Protein AF-A0A154P2K4-F1 (afdb_monomer_lite)

Secondary structure (DSSP, 8-state):
-EEEEEEEEE-SS-EEEEEEEEE---PPPS-THHHH-HHHHHHHH---HHHHHHHHHHHHHHTTS-HHHHHHHHHHHHHHSPPPGGGHHHHHHHHHHT-GGGS----SSTTHHHHHHHHHHHHH-SSTHHHHHH-TT-SS-TTHHHHTT--

pLDDT: mean 80.65, std 12.31, range [32.16, 94.81]

InterPro domains:
  IPR006631 Protein of unknown function DM4/12 [PF07841] (49-138)
  IPR006631 Protein of unknown function DM4/12 [SM00718] (44-145)

Foldseek 3Di:
DKDKDWDWDDDPPDIDIDMDMDDDDDDDDPDPCCPVPVPVVCVVPVCDLVVVLVVQLVVVVVVVARSLLQLLLLLLQCLLDQFDCVCPPVSVVSNCSSDLVNDDDDDPDPSSVSSVVSNVNSNVHNHSVVSCVVRVSGPDHPCNVVCVVPD

Structure (mmCIF, N/CA/C/O backbone):
data_AF-A0A154P2K4-F1
#
_entry.id   AF-A0A154P2K4-F1
#
loop_
_atom_site.group_PDB
_atom_site.id
_atom_site.type_symbol
_atom_site.label_atom_id
_atom_site.label_alt_id
_atom_site.label_comp_id
_atom_site.label_asym_id
_atom_site.label_entity_id
_atom_site.label_seq_id
_atom_site.pdbx_PDB_ins_code
_atom_site.Cartn_x
_atom_site.Cartn_y
_atom_site.Cartn_z
_atom_site.occupancy
_atom_site.B_iso_or_equiv
_atom_site.auth_seq_id
_atom_site.auth_comp_id
_atom_site.auth_asym_id
_atom_site.auth_atom_id
_atom_site.pdbx_PDB_model_num
ATOM 1 N N . LEU A 1 1 ? 23.031 -6.775 13.376 1.00 78.50 1 LEU A N 1
ATOM 2 C CA . LEU A 1 1 ? 22.293 -5.703 14.074 1.00 78.50 1 LEU A CA 1
ATOM 3 C C . LEU A 1 1 ? 21.053 -6.313 14.729 1.00 78.50 1 LEU A C 1
ATOM 5 O O . LEU A 1 1 ? 20.494 -7.244 14.159 1.00 78.50 1 LEU A O 1
ATOM 9 N N . ILE A 1 2 ? 20.683 -5.885 15.938 1.00 87.56 2 ILE A N 1
ATOM 10 C CA . ILE A 1 2 ? 19.549 -6.451 16.690 1.00 87.56 2 ILE A CA 1
ATOM 11 C C . ILE A 1 2 ? 18.552 -5.330 16.966 1.00 87.56 2 ILE A C 1
ATOM 13 O O . ILE A 1 2 ? 18.940 -4.297 17.506 1.00 87.56 2 ILE A O 1
ATOM 17 N N . PHE A 1 3 ? 17.293 -5.551 16.599 1.00 87.62 3 PHE A N 1
ATOM 18 C CA . PHE A 1 3 ? 16.173 -4.679 16.939 1.00 87.62 3 PHE A CA 1
ATOM 19 C C . PHE A 1 3 ? 15.236 -5.413 17.896 1.00 87.62 3 PHE A C 1
ATOM 21 O O . PHE A 1 3 ? 14.963 -6.601 17.711 1.00 87.62 3 PHE A O 1
ATOM 28 N N . GLY A 1 4 ? 14.752 -4.708 18.915 1.00 91.69 4 GLY A N 1
ATOM 29 C CA . GLY A 1 4 ? 13.775 -5.222 19.867 1.00 91.69 4 GLY A CA 1
ATOM 30 C C . GLY A 1 4 ? 12.611 -4.251 20.010 1.00 91.69 4 GLY A C 1
ATOM 31 O O . GLY A 1 4 ? 12.837 -3.050 20.145 1.00 91.69 4 GLY A O 1
ATOM 32 N N . LEU A 1 5 ? 11.387 -4.772 19.986 1.00 90.31 5 LEU A N 1
ATOM 33 C CA . LEU A 1 5 ? 10.164 -4.021 20.256 1.00 90.31 5 LEU A CA 1
ATOM 34 C C . LEU A 1 5 ? 9.474 -4.637 21.472 1.00 90.31 5 LEU A C 1
ATOM 36 O O . LEU A 1 5 ? 9.222 -5.839 21.489 1.00 90.31 5 LEU A O 1
ATOM 40 N N . GLY A 1 6 ? 9.177 -3.822 22.481 1.00 90.56 6 GLY A N 1
ATOM 41 C CA . GLY A 1 6 ? 8.426 -4.235 23.662 1.00 90.56 6 GLY A CA 1
ATOM 42 C C . GLY A 1 6 ? 7.117 -3.468 23.748 1.00 90.56 6 GLY A C 1
ATOM 43 O O . GLY A 1 6 ? 7.135 -2.239 23.772 1.00 90.56 6 GLY A O 1
ATOM 44 N N . THR A 1 7 ? 5.996 -4.178 23.810 1.00 86.94 7 THR A N 1
ATOM 45 C CA . THR A 1 7 ? 4.672 -3.579 24.012 1.00 86.94 7 THR A CA 1
ATOM 46 C C . THR A 1 7 ? 4.126 -4.002 25.376 1.00 86.94 7 THR A C 1
ATOM 48 O O . THR A 1 7 ? 4.076 -5.208 25.652 1.00 86.94 7 THR A O 1
ATOM 51 N N . PRO A 1 8 ? 3.730 -3.055 26.249 1.00 80.94 8 PRO A N 1
ATOM 52 C CA . PRO A 1 8 ? 3.097 -3.390 27.515 1.00 80.94 8 PRO A CA 1
ATOM 53 C C . PRO A 1 8 ? 1.682 -3.919 27.261 1.00 80.94 8 PRO A C 1
ATOM 55 O O . PRO A 1 8 ? 0.869 -3.269 26.608 1.00 80.94 8 PRO A O 1
ATOM 58 N N . LEU A 1 9 ? 1.388 -5.097 27.797 1.00 81.75 9 LEU A N 1
ATOM 59 C CA . LEU A 1 9 ? 0.054 -5.678 27.856 1.00 81.75 9 LEU A CA 1
ATOM 60 C C . LEU A 1 9 ? -0.518 -5.399 29.250 1.00 81.75 9 LEU A C 1
ATOM 62 O O . LEU A 1 9 ? 0.018 -5.852 30.265 1.00 81.75 9 LEU A O 1
ATOM 66 N N . GLN A 1 10 ? -1.589 -4.607 29.298 1.00 73.06 10 GLN A N 1
ATOM 67 C CA . GLN A 1 10 ? -2.349 -4.361 30.521 1.00 73.06 10 GLN A CA 1
ATOM 68 C C . GLN A 1 10 ? -3.304 -5.531 30.757 1.00 73.06 10 GLN A C 1
ATOM 70 O O . GLN A 1 10 ? -4.280 -5.703 30.031 1.00 73.06 10 GLN A O 1
ATOM 75 N N . LEU A 1 11 ? -2.990 -6.342 31.768 1.00 76.69 11 LEU A N 1
ATOM 76 C CA . LEU A 1 11 ? -3.859 -7.389 32.297 1.00 76.69 11 LEU A CA 1
ATOM 77 C C . LEU A 1 11 ? -4.501 -6.894 33.604 1.00 76.69 11 LEU A C 1
ATOM 79 O O . LEU A 1 11 ? -3.898 -6.091 34.314 1.00 76.69 11 LEU A O 1
ATOM 83 N N . ASP A 1 12 ? -5.686 -7.403 33.959 1.00 75.38 12 ASP A N 1
ATOM 84 C CA . ASP A 1 12 ? -6.539 -6.890 35.056 1.00 75.38 12 ASP A CA 1
ATOM 85 C C . ASP A 1 12 ? -5.883 -6.814 36.453 1.00 75.38 12 ASP A C 1
ATOM 87 O O . ASP A 1 12 ? -6.450 -6.217 37.371 1.00 75.38 12 ASP A O 1
ATOM 91 N N . ARG A 1 13 ? -4.701 -7.414 36.659 1.00 73.25 13 ARG A N 1
ATOM 92 C CA . ARG A 1 13 ? -3.979 -7.380 37.944 1.00 73.25 13 ARG A CA 1
ATOM 93 C C . ARG A 1 13 ? -2.469 -7.165 37.860 1.00 73.25 13 ARG A C 1
ATOM 95 O O . ARG A 1 13 ? -1.873 -6.863 38.889 1.00 73.25 13 ARG A O 1
ATOM 102 N N . GLU A 1 14 ? -1.849 -7.288 36.686 1.00 75.94 14 GLU A N 1
ATOM 103 C CA . GLU A 1 14 ? -0.391 -7.212 36.531 1.00 75.94 14 GLU A CA 1
ATOM 104 C C . GLU A 1 14 ? -0.007 -6.610 35.174 1.00 75.94 14 GLU A C 1
ATOM 106 O O . GLU A 1 14 ? -0.670 -6.831 34.159 1.00 75.94 14 GLU A O 1
ATOM 111 N N . SER A 1 15 ? 1.094 -5.857 35.146 1.00 78.56 15 SER A N 1
ATOM 112 C CA . SER A 1 15 ? 1.696 -5.374 33.905 1.00 78.56 15 SER A CA 1
ATOM 113 C C . SER A 1 15 ? 2.652 -6.427 33.350 1.00 78.56 15 SER A C 1
ATOM 115 O O . SER A 1 15 ? 3.682 -6.707 33.967 1.00 78.56 15 SER A O 1
ATOM 117 N N . VAL A 1 16 ? 2.347 -6.972 32.173 1.00 85.69 16 VAL A N 1
ATOM 118 C CA . VAL A 1 16 ? 3.212 -7.928 31.467 1.00 85.69 16 VAL A CA 1
ATOM 119 C C . VAL A 1 16 ? 3.749 -7.257 30.207 1.00 85.69 16 VAL A C 1
ATOM 121 O O . VAL A 1 16 ? 2.995 -6.643 29.462 1.00 85.69 16 VAL A O 1
ATOM 124 N N . ILE A 1 17 ? 5.053 -7.350 29.945 1.00 86.31 17 ILE A N 1
ATOM 125 C CA . ILE A 1 17 ? 5.659 -6.797 28.726 1.00 86.31 17 ILE A CA 1
ATOM 126 C C . ILE A 1 17 ? 5.900 -7.940 27.745 1.00 86.31 17 ILE A C 1
ATOM 128 O O . ILE A 1 17 ? 6.627 -8.882 28.062 1.00 86.31 17 ILE A O 1
ATOM 132 N N . VAL A 1 18 ? 5.322 -7.843 26.547 1.00 89.75 18 VAL A N 1
ATOM 133 C CA . VAL A 1 18 ? 5.607 -8.776 25.449 1.00 89.75 18 VAL A CA 1
ATOM 134 C C . VAL A 1 18 ? 6.671 -8.164 24.553 1.00 89.75 18 VAL A C 1
ATOM 136 O O . VAL A 1 18 ? 6.535 -7.031 24.092 1.00 89.75 18 VAL A O 1
ATOM 139 N N . GLY A 1 19 ? 7.749 -8.916 24.342 1.00 90.12 19 GLY A N 1
ATOM 140 C CA . GLY A 1 19 ? 8.888 -8.500 23.537 1.00 90.12 19 GLY A CA 1
ATOM 141 C C . GLY A 1 19 ? 9.016 -9.311 22.253 1.00 90.12 19 GLY A C 1
ATOM 142 O O . GLY A 1 19 ? 8.955 -10.538 22.283 1.00 90.12 19 GLY A O 1
ATOM 143 N N . TYR A 1 20 ? 9.277 -8.622 21.148 1.00 88.56 20 TYR A N 1
ATOM 144 C CA . TYR A 1 20 ? 9.678 -9.195 19.867 1.00 88.56 20 TYR A CA 1
ATOM 145 C C . TYR A 1 20 ? 11.126 -8.805 19.581 1.00 88.56 20 TYR A C 1
ATOM 147 O O . TYR A 1 20 ? 11.502 -7.643 19.736 1.00 88.56 20 TYR A O 1
ATOM 155 N N . PHE A 1 21 ? 11.944 -9.761 19.145 1.00 90.25 21 PHE A N 1
ATOM 156 C CA . PHE A 1 21 ? 13.341 -9.522 18.787 1.00 90.25 21 PHE A CA 1
ATOM 157 C C . PHE A 1 21 ? 13.619 -9.989 17.360 1.00 90.25 21 PHE A C 1
ATOM 159 O O . PHE A 1 21 ? 13.313 -11.117 16.981 1.00 90.25 21 PHE A O 1
ATOM 166 N N . ALA A 1 22 ? 14.244 -9.117 16.575 1.00 86.12 22 ALA A N 1
ATOM 167 C CA . ALA A 1 22 ? 14.707 -9.413 15.230 1.00 86.12 22 ALA A CA 1
ATOM 168 C C . ALA A 1 22 ? 16.232 -9.285 15.180 1.00 86.12 22 ALA A C 1
ATOM 170 O O . ALA A 1 22 ? 16.808 -8.248 15.522 1.00 86.12 22 ALA A O 1
ATOM 171 N N . LYS A 1 23 ? 16.902 -10.353 14.736 1.00 86.88 23 LYS A N 1
ATOM 172 C CA . LYS A 1 23 ? 18.349 -10.372 14.510 1.00 86.88 23 LYS A CA 1
ATOM 173 C C . LYS A 1 23 ? 18.620 -10.335 13.014 1.00 86.88 23 LYS A C 1
ATOM 175 O O . LYS A 1 23 ? 18.376 -11.308 12.309 1.00 86.88 23 LYS A O 1
ATOM 180 N N . ILE A 1 24 ? 19.193 -9.231 12.555 1.00 81.19 24 ILE A N 1
ATOM 181 C CA . ILE A 1 24 ? 19.678 -9.095 11.185 1.00 81.19 24 ILE A CA 1
ATOM 182 C C . ILE A 1 24 ? 21.157 -9.464 11.189 1.00 81.19 24 ILE A C 1
ATOM 184 O O . ILE A 1 24 ? 21.989 -8.772 11.792 1.00 81.19 24 ILE A O 1
ATOM 188 N N . THR A 1 25 ? 21.484 -10.575 10.540 1.00 75.12 25 THR A N 1
ATOM 189 C CA . THR A 1 25 ? 22.863 -11.047 10.396 1.00 75.12 25 THR A CA 1
ATOM 190 C C . THR A 1 25 ? 23.328 -10.690 8.994 1.00 75.12 25 THR A C 1
ATOM 192 O O . THR A 1 25 ? 22.723 -11.138 8.027 1.00 75.12 25 THR A O 1
ATOM 195 N N . TYR A 1 26 ? 24.368 -9.862 8.879 1.00 70.44 26 TYR A N 1
ATOM 196 C CA . TYR A 1 26 ? 24.944 -9.537 7.577 1.00 70.44 26 TYR A CA 1
ATOM 197 C C . TYR A 1 26 ? 25.795 -10.727 7.132 1.00 70.44 26 TYR A C 1
ATOM 199 O O . TYR A 1 26 ? 26.862 -10.976 7.695 1.00 70.44 26 TYR A O 1
ATOM 207 N N . THR A 1 27 ? 25.294 -11.513 6.184 1.00 68.81 27 THR A N 1
ATOM 208 C CA . THR A 1 27 ? 26.086 -12.564 5.544 1.00 68.81 27 THR A CA 1
ATOM 209 C C . THR A 1 27 ? 27.085 -11.892 4.616 1.00 68.81 27 THR A C 1
ATOM 211 O O . THR A 1 27 ? 26.675 -11.150 3.725 1.00 68.81 27 THR A O 1
ATOM 214 N N . MET A 1 28 ? 28.386 -12.124 4.816 1.00 65.19 28 MET A N 1
ATOM 215 C CA . MET A 1 28 ? 29.367 -11.685 3.822 1.00 65.19 28 MET A CA 1
ATOM 216 C C . MET A 1 28 ? 29.042 -12.350 2.480 1.00 65.19 28 MET A C 1
ATOM 218 O O . MET A 1 28 ? 28.825 -13.567 2.462 1.00 65.19 28 MET A O 1
ATOM 222 N N . PRO A 1 29 ? 29.001 -11.584 1.377 1.00 65.56 29 PRO A N 1
ATOM 223 C CA . PRO A 1 29 ? 28.789 -12.163 0.064 1.00 65.56 29 PRO A CA 1
ATOM 224 C C . PRO A 1 29 ? 29.965 -13.078 -0.274 1.00 65.56 29 PRO A C 1
ATOM 226 O O . PRO A 1 29 ? 31.125 -12.785 0.019 1.00 65.56 29 PRO A O 1
ATOM 229 N N . SER A 1 30 ? 29.653 -14.220 -0.875 1.00 72.00 30 SER A N 1
ATOM 230 C CA . SER A 1 30 ? 30.635 -15.244 -1.237 1.00 72.00 30 SER A CA 1
ATOM 231 C C . SER A 1 30 ? 31.465 -14.875 -2.471 1.00 72.00 30 SER A C 1
ATOM 233 O O . SER A 1 30 ? 32.416 -15.585 -2.787 1.00 72.00 30 SER A O 1
ATOM 235 N N . ASN A 1 31 ? 31.118 -13.785 -3.168 1.00 70.38 31 ASN A N 1
ATOM 236 C CA . ASN A 1 31 ? 31.746 -13.358 -4.416 1.00 70.38 31 ASN A CA 1
ATOM 237 C C . ASN A 1 31 ? 32.041 -11.853 -4.434 1.00 70.38 31 ASN A C 1
ATOM 239 O O . ASN A 1 31 ? 31.213 -11.039 -4.038 1.00 70.38 31 ASN A O 1
ATOM 243 N N . ALA A 1 32 ? 33.210 -11.485 -4.966 1.00 72.19 32 ALA A N 1
ATOM 244 C CA . ALA A 1 32 ? 33.641 -10.090 -5.103 1.00 72.19 32 ALA A CA 1
ATOM 245 C C . ALA A 1 32 ? 32.830 -9.302 -6.151 1.00 72.19 32 ALA A C 1
ATOM 247 O O . ALA A 1 32 ? 32.712 -8.082 -6.046 1.00 72.19 32 ALA A O 1
ATOM 248 N N . SER A 1 33 ? 32.234 -10.009 -7.118 1.00 70.69 33 SER A N 1
ATOM 249 C CA . SER A 1 33 ? 31.384 -9.447 -8.175 1.00 70.69 33 SER A CA 1
ATOM 250 C C . SER A 1 33 ? 30.210 -8.633 -7.628 1.00 70.69 33 SER A C 1
ATOM 252 O O . SER A 1 33 ? 29.815 -7.655 -8.254 1.00 70.69 33 SER A O 1
ATOM 254 N N . ASP A 1 34 ? 29.700 -8.982 -6.439 1.00 65.69 34 ASP A N 1
ATOM 255 C CA . ASP A 1 34 ? 28.596 -8.264 -5.785 1.00 65.69 34 ASP A CA 1
ATOM 256 C C . ASP A 1 34 ? 28.949 -6.804 -5.441 1.00 65.69 34 ASP A C 1
ATOM 258 O O . ASP A 1 34 ? 28.054 -5.975 -5.302 1.00 65.69 34 ASP A O 1
ATOM 262 N N . PHE A 1 35 ? 30.240 -6.462 -5.335 1.00 63.50 35 PHE A N 1
ATOM 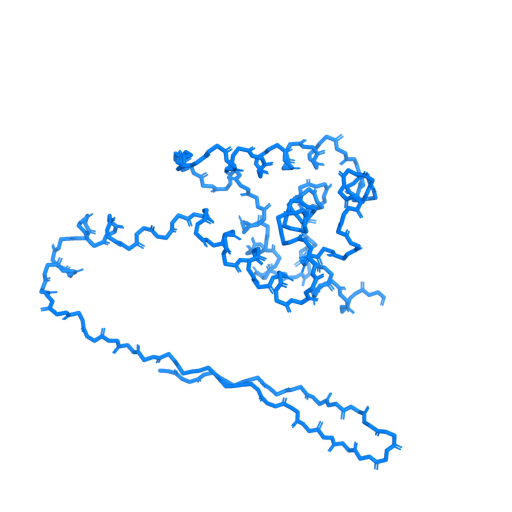263 C CA . PHE A 1 35 ? 30.693 -5.092 -5.062 1.00 63.50 35 PHE A CA 1
ATOM 264 C C . PHE A 1 35 ? 31.287 -4.388 -6.283 1.00 63.50 35 PHE A C 1
ATOM 266 O O . PHE A 1 35 ? 31.235 -3.161 -6.365 1.00 63.50 35 PHE A O 1
ATOM 273 N N . THR A 1 36 ? 31.886 -5.134 -7.214 1.00 73.00 36 THR A N 1
ATOM 274 C CA . THR A 1 36 ? 32.597 -4.555 -8.365 1.00 73.00 36 THR A CA 1
ATOM 275 C C . THR A 1 36 ? 31.701 -4.341 -9.580 1.00 73.00 36 THR A C 1
ATOM 277 O O . THR A 1 36 ? 32.012 -3.498 -10.418 1.00 73.00 36 THR A O 1
ATOM 280 N N . GLU A 1 37 ? 30.590 -5.074 -9.679 1.00 70.38 37 GLU A N 1
ATOM 281 C CA . GLU A 1 37 ? 29.651 -5.011 -10.801 1.00 70.38 37 GLU A CA 1
ATOM 282 C C . GLU A 1 37 ? 28.231 -4.731 -10.289 1.00 70.38 37 GLU A C 1
ATOM 284 O O . GLU A 1 37 ? 27.399 -5.641 -10.219 1.00 70.38 37 GLU A O 1
ATOM 289 N N . PRO A 1 38 ? 27.915 -3.468 -9.938 1.00 58.72 38 PRO A N 1
ATOM 290 C CA . PRO A 1 38 ? 26.623 -3.121 -9.353 1.00 58.72 38 PRO A CA 1
ATOM 291 C C . PRO A 1 38 ? 25.439 -3.602 -10.208 1.00 58.72 38 PRO A C 1
ATOM 293 O O . PRO A 1 38 ? 24.458 -4.081 -9.655 1.00 58.72 38 PRO A O 1
ATOM 296 N N . GLY A 1 39 ? 25.543 -3.583 -11.543 1.00 64.44 39 GLY A N 1
ATOM 297 C CA . GLY A 1 39 ? 24.476 -4.062 -12.435 1.00 64.44 39 GLY A CA 1
ATOM 298 C C . GLY A 1 39 ? 24.105 -5.544 -12.264 1.00 64.44 39 GLY A C 1
ATOM 299 O O . GLY A 1 39 ? 22.934 -5.895 -12.389 1.00 64.44 39 GLY A O 1
ATOM 300 N N . VAL A 1 40 ? 25.064 -6.413 -11.925 1.00 63.75 40 VAL A N 1
ATOM 301 C CA . VAL A 1 40 ? 24.812 -7.849 -11.698 1.00 63.75 40 VAL A CA 1
ATOM 302 C C . VAL A 1 40 ? 24.205 -8.078 -10.315 1.00 63.75 40 VAL A C 1
ATOM 304 O O . VAL A 1 40 ? 23.301 -8.900 -10.168 1.00 63.75 40 VAL A O 1
ATOM 307 N N . PHE A 1 41 ? 24.665 -7.331 -9.307 1.00 60.25 41 PHE A N 1
ATOM 308 C CA . PHE A 1 41 ? 24.104 -7.378 -7.958 1.00 60.25 41 PHE A CA 1
ATOM 309 C C . PHE A 1 41 ? 22.649 -6.899 -7.935 1.00 60.25 41 PHE A C 1
ATOM 311 O O . PHE A 1 41 ? 21.788 -7.613 -7.422 1.00 60.25 41 PHE A O 1
ATOM 318 N N . TYR A 1 42 ? 22.360 -5.741 -8.541 1.00 59.31 42 TYR A N 1
ATOM 319 C CA . TYR A 1 42 ? 20.999 -5.204 -8.615 1.00 59.31 42 TYR A CA 1
ATOM 320 C C . TYR A 1 42 ? 20.061 -6.158 -9.352 1.00 59.31 42 TYR A C 1
ATOM 322 O O . TYR A 1 42 ? 19.002 -6.446 -8.822 1.00 59.31 42 TYR A O 1
ATOM 330 N N . SER A 1 43 ? 20.480 -6.757 -10.472 1.00 60.47 43 SER A N 1
ATOM 331 C CA . SER A 1 43 ? 19.668 -7.761 -11.182 1.00 60.47 43 SER A CA 1
ATOM 332 C C . SER A 1 43 ? 19.406 -9.037 -10.361 1.00 60.47 43 SER A C 1
ATOM 334 O O . SER A 1 43 ? 18.389 -9.698 -10.549 1.00 60.47 43 SER A O 1
ATOM 336 N N . ARG A 1 44 ? 20.304 -9.406 -9.436 1.00 57.84 44 ARG A N 1
ATOM 337 C CA . ARG A 1 44 ? 20.145 -10.583 -8.558 1.00 57.84 44 ARG A CA 1
ATOM 338 C C . ARG A 1 44 ? 19.355 -10.306 -7.281 1.00 57.84 44 ARG A C 1
ATOM 340 O O . ARG A 1 44 ? 18.808 -11.242 -6.703 1.00 57.84 44 ARG A O 1
ATOM 347 N N . THR A 1 45 ? 19.352 -9.061 -6.812 1.00 56.25 45 THR A N 1
ATOM 348 C CA . THR A 1 45 ? 18.697 -8.624 -5.566 1.00 56.25 45 THR A CA 1
ATOM 349 C C . THR A 1 45 ? 17.552 -7.650 -5.816 1.00 56.25 45 THR A C 1
ATOM 351 O O . THR A 1 45 ? 17.107 -6.982 -4.881 1.00 56.25 45 THR A O 1
ATOM 354 N N . GLU A 1 46 ? 17.061 -7.581 -7.056 1.00 59.75 46 GLU A N 1
ATOM 355 C CA . GLU A 1 46 ? 15.908 -6.777 -7.440 1.00 59.75 46 GLU A CA 1
ATOM 356 C C . GLU A 1 46 ? 14.671 -7.326 -6.727 1.00 59.75 46 GLU A C 1
ATOM 358 O O . GLU A 1 46 ? 13.952 -8.198 -7.20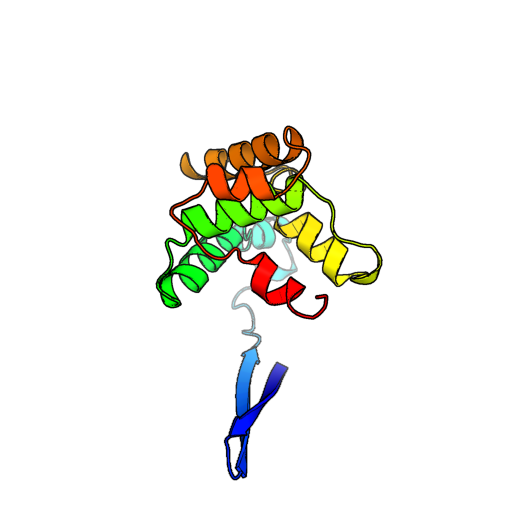7 1.00 59.75 46 GLU A O 1
ATOM 363 N N . ASN A 1 47 ? 14.455 -6.853 -5.504 1.00 66.56 47 ASN A N 1
ATOM 364 C CA . ASN A 1 47 ? 13.203 -7.046 -4.808 1.00 66.56 47 ASN A CA 1
ATOM 365 C C . ASN A 1 47 ? 12.204 -6.121 -5.490 1.00 66.56 47 ASN A C 1
ATOM 367 O O . ASN A 1 47 ? 12.097 -4.948 -5.129 1.00 66.56 47 ASN A O 1
ATOM 371 N N . SER A 1 48 ? 11.504 -6.651 -6.489 1.00 78.00 48 SER A N 1
ATOM 372 C CA . SER A 1 48 ? 10.375 -5.963 -7.100 1.00 78.00 48 SER A CA 1
ATOM 373 C C . SER A 1 48 ? 9.345 -5.604 -6.036 1.00 78.00 48 SER A C 1
ATOM 375 O O . SER A 1 48 ? 9.202 -6.289 -5.010 1.00 78.00 48 SER A O 1
ATOM 377 N N . ARG A 1 49 ? 8.578 -4.542 -6.273 1.00 84.50 49 ARG A N 1
ATOM 378 C CA . ARG A 1 49 ? 7.453 -4.190 -5.404 1.00 84.50 49 ARG A CA 1
ATOM 379 C C . ARG A 1 49 ? 6.504 -5.372 -5.224 1.00 84.50 49 ARG A C 1
ATOM 381 O O . ARG A 1 49 ? 5.985 -5.586 -4.129 1.00 84.50 49 ARG A O 1
ATOM 388 N N . TRP A 1 50 ? 6.341 -6.175 -6.271 1.00 84.81 50 TRP A N 1
ATOM 389 C CA . TRP A 1 50 ? 5.552 -7.403 -6.261 1.00 84.81 50 TRP A CA 1
ATOM 390 C C . TRP A 1 50 ? 6.013 -8.369 -5.166 1.00 84.81 50 TRP A C 1
ATOM 392 O O . TRP A 1 50 ? 5.189 -8.935 -4.448 1.00 84.81 50 TRP A O 1
ATOM 402 N N . SER A 1 51 ? 7.324 -8.488 -4.943 1.00 85.31 51 SER A N 1
ATOM 403 C CA . SER A 1 51 ? 7.878 -9.299 -3.853 1.00 85.31 51 SER A CA 1
ATOM 404 C C . SER A 1 51 ? 7.474 -8.777 -2.469 1.00 85.31 51 SER A C 1
ATOM 406 O O . SER A 1 51 ? 7.140 -9.572 -1.588 1.00 85.31 51 SER A O 1
ATOM 408 N N . ILE A 1 52 ? 7.436 -7.455 -2.275 1.00 87.50 52 ILE A N 1
ATOM 409 C CA . ILE A 1 52 ? 6.971 -6.832 -1.023 1.00 87.50 52 ILE A CA 1
ATOM 410 C C . ILE A 1 52 ? 5.477 -7.099 -0.818 1.00 87.50 52 ILE A C 1
ATOM 412 O O . ILE A 1 52 ? 5.062 -7.484 0.275 1.00 87.50 52 ILE A O 1
ATOM 416 N N . TYR A 1 53 ? 4.674 -6.959 -1.872 1.00 91.06 53 TYR A N 1
ATOM 417 C CA . TYR A 1 53 ? 3.239 -7.235 -1.834 1.00 91.06 53 TYR A CA 1
ATOM 418 C C . TYR A 1 53 ? 2.949 -8.693 -1.479 1.00 91.06 53 TYR A C 1
ATOM 420 O O . TYR A 1 53 ? 2.197 -8.934 -0.539 1.00 91.06 53 TYR A O 1
ATOM 428 N N . ARG A 1 54 ? 3.661 -9.661 -2.071 1.00 89.50 54 ARG A N 1
ATOM 429 C CA . ARG A 1 54 ? 3.552 -11.079 -1.676 1.00 89.50 54 ARG A CA 1
ATOM 430 C C . ARG A 1 54 ? 3.900 -11.316 -0.201 1.00 89.50 54 ARG A C 1
ATOM 432 O O . ARG A 1 54 ? 3.322 -12.198 0.436 1.00 89.50 54 ARG A O 1
ATOM 439 N N . ILE A 1 55 ? 4.863 -10.578 0.360 1.00 89.62 55 ILE A N 1
ATOM 440 C CA . ILE A 1 55 ? 5.194 -10.666 1.794 1.00 89.62 55 ILE A CA 1
ATOM 441 C C . ILE A 1 55 ? 4.040 -10.118 2.639 1.00 89.62 55 ILE A C 1
ATOM 443 O O . ILE A 1 55 ? 3.665 -10.759 3.621 1.00 89.62 55 ILE A O 1
ATOM 447 N N . LEU A 1 56 ? 3.462 -8.977 2.253 1.00 91.19 56 LEU A N 1
ATOM 448 C CA . LEU A 1 56 ? 2.318 -8.381 2.945 1.00 91.19 56 LEU A CA 1
ATOM 449 C C . LEU A 1 56 ? 1.087 -9.291 2.893 1.00 91.19 56 LEU A C 1
ATOM 451 O O . LEU A 1 56 ? 0.494 -9.551 3.935 1.00 91.19 56 LEU A O 1
ATOM 455 N N . GLU A 1 57 ? 0.751 -9.849 1.729 1.00 91.19 57 GLU A N 1
ATOM 456 C CA . GLU A 1 57 ? -0.347 -10.811 1.581 1.00 91.19 57 GLU A CA 1
ATOM 457 C C . GLU A 1 57 ? -0.175 -12.010 2.515 1.00 91.19 57 GLU A C 1
ATOM 459 O O . GLU A 1 57 ? -1.103 -12.388 3.231 1.00 91.19 57 GLU A O 1
ATOM 464 N N . LYS A 1 58 ? 1.029 -12.597 2.546 1.00 90.25 58 LYS A N 1
ATOM 465 C CA . LYS A 1 58 ? 1.338 -13.720 3.439 1.00 90.25 58 LYS A CA 1
ATOM 466 C C . LYS A 1 58 ? 1.229 -13.316 4.901 1.00 90.25 58 LYS A C 1
ATOM 468 O O . LYS A 1 58 ? 0.651 -14.066 5.680 1.00 90.25 58 LYS A O 1
ATOM 473 N N . ALA A 1 59 ? 1.766 -12.155 5.273 1.00 86.94 59 ALA A N 1
ATOM 474 C CA . ALA A 1 59 ? 1.688 -11.654 6.639 1.00 86.94 59 ALA A CA 1
ATOM 475 C C . ALA A 1 59 ? 0.228 -11.503 7.080 1.00 86.94 59 ALA A C 1
ATOM 477 O O . ALA A 1 59 ? -0.135 -12.012 8.134 1.00 86.94 59 ALA A O 1
ATOM 478 N N . VAL A 1 60 ? -0.622 -10.901 6.246 1.00 87.12 60 VAL A N 1
ATOM 479 C CA . VAL A 1 60 ? -2.063 -10.769 6.509 1.00 87.12 60 VAL A CA 1
ATOM 480 C C . VAL A 1 60 ? -2.759 -12.129 6.567 1.00 87.12 60 VAL A C 1
ATOM 482 O O . VAL A 1 60 ? -3.571 -12.366 7.462 1.00 87.12 60 VAL A O 1
ATOM 485 N N . GLY A 1 61 ? -2.396 -13.047 5.671 1.00 84.50 61 GLY A N 1
ATOM 486 C CA . GLY A 1 61 ? -2.900 -14.418 5.666 1.00 84.50 61 GLY A CA 1
ATOM 487 C C . GLY A 1 61 ? -2.619 -15.167 6.969 1.00 84.50 61 GLY A C 1
ATOM 488 O O . GLY A 1 61 ? -3.470 -15.917 7.444 1.00 84.50 61 GLY A O 1
ATOM 489 N N . LEU A 1 62 ? -1.470 -14.918 7.609 1.00 82.62 62 LEU A N 1
ATOM 490 C CA . LEU A 1 62 ? -1.146 -15.497 8.921 1.00 82.62 62 LEU A CA 1
ATOM 491 C C . LEU A 1 62 ? -2.074 -15.001 10.041 1.00 82.62 62 LEU A C 1
ATOM 493 O O . LEU A 1 62 ? -2.268 -15.717 11.021 1.00 82.62 62 LEU A O 1
ATOM 497 N N . TYR A 1 63 ? -2.670 -13.816 9.893 1.00 79.94 63 TYR A N 1
ATOM 498 C CA . TYR A 1 63 ? -3.671 -13.284 10.823 1.00 79.94 63 TYR A CA 1
ATOM 499 C C . TYR A 1 63 ? -5.099 -13.781 10.530 1.00 79.94 63 TYR A C 1
ATOM 501 O O . TYR A 1 63 ? -6.028 -13.401 11.239 1.00 79.94 63 TYR A O 1
ATOM 509 N N . GLY A 1 64 ? -5.281 -14.651 9.528 1.00 81.88 64 GLY A N 1
ATOM 510 C CA . GLY A 1 64 ? -6.567 -15.278 9.206 1.00 81.88 64 GLY A CA 1
ATOM 511 C C . GLY A 1 64 ? -7.463 -14.471 8.265 1.00 81.88 64 GLY A C 1
ATOM 512 O O . GLY A 1 64 ? -8.642 -14.794 8.140 1.00 81.88 64 GLY A O 1
ATOM 513 N N . PHE A 1 65 ? -6.928 -13.442 7.604 1.00 84.88 65 PHE A N 1
ATOM 514 C CA . PHE A 1 65 ? -7.651 -12.659 6.600 1.00 84.88 65 PHE A CA 1
ATOM 515 C C . PHE A 1 65 ? -7.243 -13.044 5.175 1.00 84.88 65 PHE A C 1
ATOM 517 O O . PHE A 1 65 ? -6.182 -13.627 4.947 1.00 84.88 65 PHE A O 1
ATOM 524 N N . GLU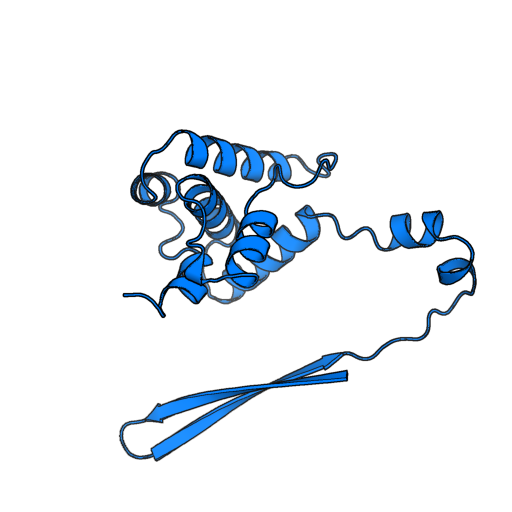 A 1 66 ? -8.070 -12.684 4.195 1.00 90.00 66 GLU A N 1
ATOM 525 C CA . GLU A 1 66 ? -7.736 -12.871 2.785 1.00 90.00 66 GLU A CA 1
ATOM 526 C C . GLU A 1 66 ? -6.698 -11.822 2.355 1.00 90.00 66 GLU A C 1
ATOM 528 O O . GLU A 1 66 ? -7.003 -10.648 2.137 1.00 90.00 66 GLU A O 1
ATOM 533 N N . GLY A 1 67 ? -5.427 -12.239 2.331 1.00 90.62 67 GLY A N 1
ATOM 534 C CA . GLY A 1 67 ? -4.284 -11.329 2.243 1.00 90.62 67 GLY A CA 1
ATOM 535 C C . GLY A 1 67 ? -4.280 -10.431 1.010 1.00 90.62 67 GLY A C 1
ATOM 536 O O . GLY A 1 67 ? -3.940 -9.252 1.126 1.00 90.62 67 GLY A O 1
ATOM 537 N N . LYS A 1 68 ? -4.707 -10.964 -0.140 1.00 91.94 68 LYS A N 1
ATOM 538 C CA . LYS A 1 68 ? -4.755 -10.224 -1.402 1.00 91.94 68 LYS A CA 1
ATOM 539 C C . LYS A 1 68 ? -5.845 -9.158 -1.377 1.00 91.94 68 LYS A C 1
ATOM 541 O O . LYS A 1 68 ? -5.535 -7.988 -1.606 1.00 91.94 68 LYS A O 1
ATOM 546 N N . ALA A 1 69 ? -7.082 -9.501 -1.010 1.00 93.44 69 ALA A N 1
ATOM 547 C CA . ALA A 1 69 ? -8.143 -8.502 -0.847 1.00 93.44 69 ALA A CA 1
ATOM 548 C C . ALA A 1 69 ? -7.798 -7.426 0.182 1.00 93.44 69 ALA A C 1
ATOM 550 O O . ALA A 1 69 ? -8.039 -6.246 -0.068 1.00 93.44 69 ALA A O 1
ATOM 551 N N . CYS A 1 70 ? -7.189 -7.789 1.311 1.00 93.81 70 CYS A N 1
ATOM 552 C CA . CYS A 1 70 ? -6.788 -6.801 2.309 1.00 93.81 70 CYS A CA 1
ATOM 553 C C . CYS A 1 70 ? -5.695 -5.855 1.822 1.00 93.81 70 CYS A C 1
ATOM 555 O O . CYS A 1 70 ? -5.742 -4.654 2.110 1.00 93.81 70 CYS A O 1
ATOM 557 N N . LEU A 1 71 ? -4.730 -6.363 1.058 1.00 94.19 71 LEU A N 1
ATOM 558 C CA . LEU A 1 71 ? -3.720 -5.520 0.437 1.00 94.19 71 LEU A CA 1
ATOM 559 C C . LEU A 1 71 ? -4.345 -4.586 -0.611 1.00 94.19 71 LEU A C 1
ATOM 561 O O . LEU A 1 71 ? -4.089 -3.384 -0.572 1.00 94.19 71 LEU A O 1
ATOM 565 N N . MET A 1 72 ? -5.220 -5.098 -1.483 1.00 94.81 72 MET A N 1
ATOM 566 C CA . MET A 1 72 ? -5.930 -4.281 -2.479 1.00 94.81 72 MET A CA 1
ATOM 567 C C . MET A 1 72 ? -6.811 -3.207 -1.832 1.00 94.81 72 MET A C 1
ATOM 569 O O . MET A 1 72 ? -6.781 -2.052 -2.258 1.00 94.81 72 MET A O 1
ATOM 573 N N . LYS A 1 73 ? -7.525 -3.545 -0.752 1.00 93.81 73 LYS A N 1
ATOM 574 C CA . LYS A 1 73 ? -8.293 -2.582 0.045 1.00 93.81 73 LYS A CA 1
ATOM 575 C C . LYS A 1 73 ? -7.407 -1.466 0.590 1.00 93.81 73 LYS A C 1
ATOM 577 O O . LYS A 1 73 ? -7.750 -0.298 0.458 1.00 93.81 73 LYS A O 1
ATOM 582 N N . SER A 1 74 ? -6.242 -1.823 1.128 1.00 93.50 74 SER A N 1
ATOM 583 C CA . SER A 1 74 ? -5.273 -0.858 1.667 1.00 93.50 74 SER A CA 1
ATOM 584 C C . SER A 1 74 ? -4.733 0.083 0.587 1.00 93.50 74 SER A C 1
ATOM 586 O O . SER A 1 74 ? -4.601 1.279 0.821 1.00 93.50 74 SER A O 1
ATOM 588 N N . ILE A 1 75 ? -4.455 -0.441 -0.611 1.00 94.38 75 ILE A N 1
ATOM 589 C CA . ILE A 1 75 ? -4.025 0.360 -1.767 1.00 94.38 75 ILE A CA 1
ATOM 590 C C . ILE A 1 75 ? -5.136 1.324 -2.202 1.00 94.38 75 ILE A C 1
ATOM 592 O O . ILE A 1 75 ? -4.873 2.506 -2.405 1.00 94.38 75 ILE A O 1
ATOM 596 N N . CYS A 1 76 ? -6.379 0.843 -2.299 1.00 94.44 76 CYS A N 1
ATOM 597 C CA . CYS A 1 76 ? -7.535 1.676 -2.634 1.00 94.44 76 CYS A CA 1
ATOM 598 C C . CYS A 1 76 ? -7.722 2.810 -1.616 1.00 94.44 76 CYS A C 1
ATOM 600 O O . CYS A 1 76 ? -7.846 3.973 -1.997 1.00 94.44 76 CYS A O 1
ATOM 602 N N . GLU A 1 77 ? -7.681 2.496 -0.320 1.00 92.19 77 GLU A N 1
ATOM 603 C CA . GLU A 1 77 ? -7.828 3.485 0.751 1.00 92.19 77 GLU A CA 1
ATOM 604 C C . GLU A 1 77 ? -6.709 4.538 0.704 1.00 92.19 77 GLU A C 1
ATOM 606 O O . GLU A 1 77 ? -7.007 5.734 0.706 1.00 92.19 77 GLU A O 1
ATOM 611 N N . ALA A 1 78 ? -5.447 4.114 0.557 1.00 91.38 78 ALA A N 1
ATOM 612 C CA . ALA A 1 78 ? -4.290 5.011 0.436 1.00 91.38 78 ALA A CA 1
ATOM 613 C C . ALA A 1 78 ? -4.305 5.880 -0.837 1.00 91.38 78 ALA A C 1
ATOM 615 O O . ALA A 1 78 ? -3.668 6.937 -0.878 1.00 91.38 78 ALA A O 1
ATOM 616 N N . ALA A 1 79 ? -4.991 5.431 -1.890 1.00 91.81 79 ALA A N 1
ATOM 617 C CA . ALA A 1 79 ? -5.192 6.199 -3.114 1.00 91.81 79 ALA A CA 1
ATOM 618 C C . ALA A 1 79 ? -6.379 7.175 -3.008 1.00 91.81 79 ALA A C 1
ATOM 620 O O . ALA A 1 79 ? -6.323 8.254 -3.594 1.00 91.81 79 ALA A O 1
ATOM 621 N N . SER A 1 80 ? -7.414 6.834 -2.229 1.00 90.69 80 SER A N 1
ATOM 622 C CA . SER A 1 80 ? -8.593 7.690 -2.007 1.00 90.69 80 SER A CA 1
ATOM 623 C C . SER A 1 80 ? -8.306 8.915 -1.137 1.00 90.69 80 SER A C 1
ATOM 625 O O . SER A 1 80 ? -8.911 9.971 -1.317 1.00 90.69 80 SER A O 1
ATOM 627 N N . ALA A 1 81 ? -7.365 8.792 -0.198 1.00 84.19 81 ALA A N 1
ATOM 628 C CA . ALA A 1 81 ? -6.941 9.886 0.658 1.00 84.19 81 ALA A CA 1
ATOM 629 C C . ALA A 1 81 ? -5.433 9.782 0.931 1.00 84.19 81 ALA A C 1
ATOM 631 O O . ALA A 1 81 ? -4.987 8.772 1.481 1.00 84.19 81 ALA A O 1
ATOM 632 N N . PRO A 1 82 ? -4.636 10.810 0.586 1.00 78.50 82 PRO A N 1
ATOM 633 C CA . PRO A 1 82 ? -3.226 10.824 0.940 1.00 78.50 82 PRO A CA 1
ATOM 634 C C . PRO A 1 82 ? -3.048 10.892 2.462 1.00 78.50 82 PRO A C 1
ATOM 636 O O . PRO A 1 82 ? -3.864 11.486 3.172 1.00 78.50 82 PRO A O 1
ATOM 639 N N . PHE A 1 83 ? -1.965 10.300 2.966 1.00 80.75 83 PHE A N 1
ATOM 640 C CA . PHE A 1 83 ? -1.656 10.326 4.399 1.00 80.75 83 PHE A CA 1
ATOM 641 C C . PHE A 1 83 ? -1.442 11.765 4.907 1.00 80.75 83 PHE A C 1
ATOM 643 O O . PHE A 1 83 ? -0.799 12.572 4.240 1.00 80.75 83 PHE A O 1
ATOM 650 N N . ASP A 1 84 ? -1.961 12.072 6.104 1.00 73.56 84 ASP A N 1
ATOM 651 C CA . ASP A 1 84 ? -1.805 13.381 6.762 1.00 73.56 84 ASP A CA 1
ATOM 652 C C . ASP A 1 84 ? -0.314 13.681 7.027 1.00 73.56 84 ASP A C 1
ATOM 654 O O . ASP A 1 84 ? 0.437 12.816 7.497 1.00 73.56 84 ASP A O 1
ATOM 658 N N . ASP A 1 85 ? 0.102 14.930 6.797 1.00 70.00 85 ASP A N 1
ATOM 659 C CA . ASP A 1 85 ? 1.460 15.435 7.037 1.00 70.00 85 ASP A CA 1
ATOM 660 C C . ASP A 1 85 ? 1.940 15.202 8.480 1.00 70.00 85 ASP A C 1
ATOM 662 O O . ASP A 1 85 ? 3.144 15.132 8.744 1.00 70.00 85 ASP A O 1
ATOM 666 N N . LYS A 1 86 ? 1.013 15.021 9.431 1.00 74.75 86 LYS A N 1
ATOM 667 C CA . LYS A 1 86 ? 1.322 14.685 10.834 1.00 74.75 86 LYS A CA 1
ATOM 668 C C . LYS A 1 86 ? 2.074 13.363 11.005 1.00 74.75 86 LYS A C 1
ATOM 670 O O . LYS A 1 86 ? 2.811 13.221 11.980 1.00 74.75 86 LYS A O 1
ATOM 675 N N . LEU A 1 87 ? 1.921 12.410 10.082 1.00 75.88 87 LEU A N 1
ATOM 676 C CA . LEU A 1 87 ? 2.691 11.157 10.083 1.00 75.88 87 LEU A CA 1
ATOM 677 C C . LEU A 1 87 ? 4.148 11.370 9.626 1.00 75.88 87 LEU A C 1
ATOM 679 O O . LEU A 1 87 ? 4.981 10.470 9.764 1.00 75.88 87 LEU A O 1
ATOM 683 N N . GLY A 1 88 ? 4.475 12.549 9.085 1.00 84.06 88 GLY A N 1
ATOM 684 C CA . GLY A 1 88 ? 5.814 12.914 8.640 1.00 84.06 88 GLY A CA 1
ATOM 685 C C . GLY A 1 88 ? 6.387 11.921 7.627 1.00 84.06 88 GLY A C 1
ATOM 686 O O . GLY A 1 88 ? 5.724 11.520 6.670 1.00 84.06 88 GLY A O 1
ATOM 687 N N . LEU A 1 89 ? 7.633 11.491 7.855 1.00 85.88 89 LEU A N 1
ATOM 688 C CA . LEU A 1 89 ? 8.329 10.541 6.980 1.00 85.88 89 LEU A CA 1
ATOM 689 C C . LEU A 1 89 ? 7.603 9.192 6.870 1.00 85.88 89 LEU A C 1
ATOM 691 O O . LEU A 1 89 ? 7.628 8.574 5.808 1.00 85.88 89 LEU A O 1
ATOM 695 N N . LEU A 1 90 ? 6.949 8.737 7.945 1.00 85.12 90 LEU A N 1
ATOM 696 C CA . LEU A 1 90 ? 6.207 7.477 7.925 1.00 85.12 90 LEU A CA 1
ATOM 697 C C . LEU A 1 90 ? 5.030 7.558 6.949 1.00 85.12 90 LEU A C 1
ATOM 699 O O . LEU A 1 90 ? 4.835 6.633 6.167 1.00 85.12 90 LEU A O 1
ATOM 703 N N . GLY A 1 91 ? 4.298 8.675 6.945 1.00 84.94 91 GLY A N 1
ATOM 704 C CA . GLY A 1 91 ? 3.185 8.897 6.020 1.00 84.94 91 GLY A CA 1
ATOM 705 C C . GLY A 1 91 ? 3.639 8.866 4.562 1.00 84.94 91 GLY A C 1
ATOM 706 O O . GLY A 1 91 ? 3.032 8.188 3.740 1.00 84.94 91 GLY A O 1
ATOM 707 N N . GLN A 1 92 ? 4.768 9.507 4.252 1.00 86.00 92 GLN A N 1
ATOM 708 C CA . GLN A 1 92 ? 5.339 9.483 2.901 1.00 86.00 92 GLN A CA 1
ATOM 709 C C . GLN A 1 92 ? 5.807 8.084 2.491 1.00 86.00 92 GLN A C 1
ATOM 711 O O . GLN A 1 92 ? 5.584 7.666 1.356 1.00 86.00 92 GLN A O 1
ATOM 716 N N . LEU A 1 93 ? 6.427 7.337 3.408 1.00 88.25 93 LEU A N 1
ATOM 717 C CA . LEU A 1 93 ? 6.866 5.971 3.129 1.00 88.25 93 LEU A CA 1
ATOM 718 C C . LEU A 1 93 ? 5.671 5.045 2.873 1.00 88.25 93 LEU A C 1
ATOM 720 O O . LEU A 1 93 ? 5.699 4.262 1.926 1.00 88.25 93 LEU A O 1
ATOM 724 N N . LEU A 1 94 ? 4.614 5.168 3.679 1.00 88.69 94 LEU A N 1
ATOM 725 C CA . LEU A 1 94 ? 3.363 4.437 3.482 1.00 88.69 94 LEU A CA 1
ATOM 726 C C . LEU A 1 94 ? 2.691 4.837 2.163 1.00 88.69 94 LEU A C 1
ATOM 728 O O . LEU A 1 94 ? 2.247 3.956 1.429 1.00 88.69 94 LEU A O 1
ATOM 732 N N . GLN A 1 95 ? 2.695 6.128 1.811 1.00 89.31 95 GLN A N 1
ATOM 733 C CA . GLN A 1 95 ? 2.190 6.601 0.521 1.00 89.31 95 GLN A CA 1
ATOM 734 C C . GLN A 1 95 ? 2.928 5.937 -0.639 1.00 89.31 95 GLN A C 1
ATOM 736 O O . GLN A 1 95 ? 2.293 5.469 -1.573 1.00 89.31 95 GLN A O 1
ATOM 741 N N . VAL A 1 96 ? 4.261 5.880 -0.592 1.00 90.25 96 VAL A N 1
ATOM 742 C CA . VAL A 1 96 ? 5.070 5.264 -1.654 1.00 90.25 96 VAL A CA 1
ATOM 743 C C . VAL A 1 96 ? 4.835 3.754 -1.724 1.00 90.25 96 VAL A C 1
ATOM 745 O O . VAL A 1 96 ? 4.703 3.211 -2.823 1.00 90.25 96 VAL A O 1
ATOM 748 N N . LEU A 1 97 ? 4.752 3.089 -0.569 1.00 90.69 97 LEU A N 1
ATOM 749 C CA . LEU A 1 97 ? 4.555 1.644 -0.460 1.00 90.69 97 LEU A CA 1
ATOM 750 C C . LEU A 1 97 ? 3.202 1.199 -1.032 1.00 90.69 97 LEU A C 1
ATOM 752 O O . LEU A 1 97 ? 3.143 0.241 -1.804 1.00 90.69 97 LEU A O 1
ATOM 756 N N . PHE A 1 98 ? 2.123 1.899 -0.678 1.00 92.25 98 PHE A N 1
ATOM 757 C CA . PHE A 1 98 ? 0.758 1.568 -1.099 1.00 92.25 98 PHE A CA 1
ATOM 758 C C . PHE A 1 98 ? 0.325 2.263 -2.393 1.00 92.25 98 PHE A C 1
ATOM 760 O O . PHE A 1 98 ? -0.842 2.182 -2.763 1.00 92.25 98 PHE A O 1
ATOM 767 N N . LYS A 1 99 ? 1.256 2.905 -3.109 1.00 91.38 99 LYS A N 1
ATOM 768 C CA . LYS A 1 99 ? 1.017 3.499 -4.426 1.00 91.38 99 LYS A CA 1
ATOM 769 C C . LYS A 1 99 ? 1.772 2.716 -5.510 1.00 91.38 99 LYS A C 1
ATOM 771 O O . LYS A 1 99 ? 2.936 3.022 -5.771 1.00 91.38 99 LYS A O 1
ATOM 776 N N . PRO A 1 100 ? 1.155 1.710 -6.157 1.00 89.75 100 PRO A N 1
ATOM 777 C CA . PRO A 1 100 ? 1.777 0.921 -7.225 1.00 89.75 100 PRO A CA 1
ATOM 778 C C . PRO A 1 100 ? 2.330 1.750 -8.398 1.00 89.75 100 PRO A C 1
ATOM 780 O O . PRO A 1 100 ? 3.240 1.307 -9.097 1.00 89.75 100 PRO A O 1
ATOM 783 N N . SER A 1 101 ? 1.855 2.974 -8.628 1.00 87.44 101 SER A N 1
ATOM 784 C CA . SER A 1 101 ? 2.438 3.870 -9.635 1.00 87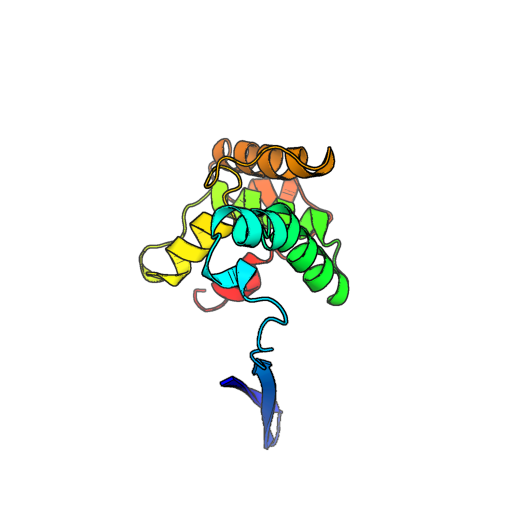.44 101 SER A CA 1
ATOM 785 C C . SER A 1 101 ? 3.745 4.572 -9.217 1.00 87.44 101 SER A C 1
ATOM 787 O O . SER A 1 101 ? 4.367 5.221 -10.055 1.00 87.44 101 SER A O 1
ATOM 789 N N . SER A 1 102 ? 4.210 4.430 -7.966 1.00 84.94 102 SER A N 1
ATOM 790 C CA . SER A 1 102 ? 5.399 5.132 -7.427 1.00 84.94 102 SER A CA 1
ATOM 791 C C . SER A 1 102 ? 6.756 4.712 -8.023 1.00 84.94 102 SER A C 1
ATOM 793 O O . SER A 1 102 ? 7.749 5.417 -7.872 1.00 84.94 102 SER A O 1
ATOM 795 N N . THR A 1 103 ? 6.798 3.580 -8.714 1.00 78.06 103 THR A N 1
ATOM 796 C CA . THR A 1 103 ? 7.942 2.969 -9.395 1.00 78.06 103 THR A CA 1
ATOM 797 C C . THR A 1 103 ? 7.444 2.433 -10.731 1.00 78.06 103 THR A C 1
ATOM 799 O O . THR A 1 103 ? 6.294 1.992 -10.863 1.00 78.06 103 THR A O 1
ATOM 802 N N . VAL A 1 104 ? 8.310 2.516 -11.738 1.00 70.00 104 VAL A N 1
ATOM 803 C CA . VAL A 1 104 ? 8.051 1.997 -13.079 1.00 70.00 104 VAL A CA 1
ATOM 804 C C . VAL A 1 104 ? 8.689 0.617 -13.149 1.00 70.00 104 VAL A C 1
ATOM 806 O O . VAL A 1 104 ? 9.881 0.498 -13.405 1.00 70.00 104 VAL A O 1
ATOM 809 N N . GLU A 1 105 ? 7.893 -0.410 -12.869 1.00 69.69 105 GLU A N 1
ATOM 810 C CA . GLU A 1 105 ? 8.297 -1.817 -12.927 1.00 69.69 105 GLU A CA 1
ATOM 811 C C . GLU A 1 105 ? 7.466 -2.532 -13.997 1.00 69.69 105 GLU A C 1
ATOM 813 O O . GLU A 1 105 ? 6.266 -2.269 -14.146 1.00 69.69 105 GLU A O 1
ATOM 818 N N . GLU A 1 106 ? 8.101 -3.421 -14.763 1.00 67.50 106 GLU A N 1
ATOM 819 C CA . GLU A 1 106 ? 7.368 -4.340 -15.630 1.00 67.50 106 GLU A CA 1
ATOM 820 C C . GLU A 1 106 ? 6.566 -5.322 -14.762 1.00 67.50 106 GLU A C 1
ATOM 822 O O . GLU A 1 106 ? 6.975 -5.706 -13.664 1.00 67.50 106 GLU A O 1
ATOM 827 N N . TYR A 1 107 ? 5.372 -5.693 -15.224 1.00 66.31 107 TYR A N 1
ATOM 828 C CA . TYR A 1 107 ? 4.536 -6.661 -14.518 1.00 66.31 107 TYR A CA 1
ATOM 829 C C . TYR A 1 107 ? 5.174 -8.049 -14.614 1.00 66.31 107 TYR A C 1
ATOM 831 O O . TYR A 1 107 ? 5.307 -8.570 -15.723 1.00 66.31 107 TYR A O 1
ATOM 839 N N . GLU A 1 108 ? 5.527 -8.655 -13.479 1.00 62.75 108 GLU A N 1
ATOM 840 C CA . GLU A 1 108 ? 6.053 -10.026 -13.453 1.00 62.75 108 GLU A CA 1
ATOM 841 C C . GLU A 1 108 ? 4.931 -11.043 -13.705 1.00 62.75 108 GLU A C 1
ATOM 843 O O . GLU A 1 108 ? 5.133 -12.041 -14.400 1.00 62.75 108 GLU A O 1
ATOM 848 N N . GLU A 1 109 ? 3.729 -10.779 -13.180 1.00 65.50 109 GLU A N 1
ATOM 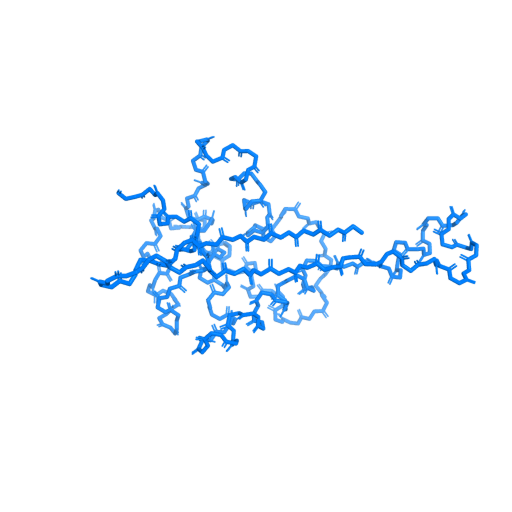849 C CA . GLU A 1 109 ? 2.589 -11.694 -13.234 1.00 65.50 109 GLU A CA 1
ATOM 850 C C . GLU A 1 109 ? 1.261 -10.976 -13.554 1.00 65.50 109 GLU A C 1
ATOM 852 O O . GLU A 1 109 ? 1.115 -9.761 -13.423 1.00 65.50 109 GLU A O 1
ATOM 857 N N . TYR A 1 110 ? 0.239 -11.727 -13.995 1.00 64.31 110 TYR A N 1
ATOM 858 C CA . TYR A 1 110 ? -1.100 -11.173 -14.256 1.00 64.31 110 TYR A CA 1
ATOM 859 C C . TYR A 1 110 ? -1.684 -10.490 -13.009 1.00 64.31 110 TYR A C 1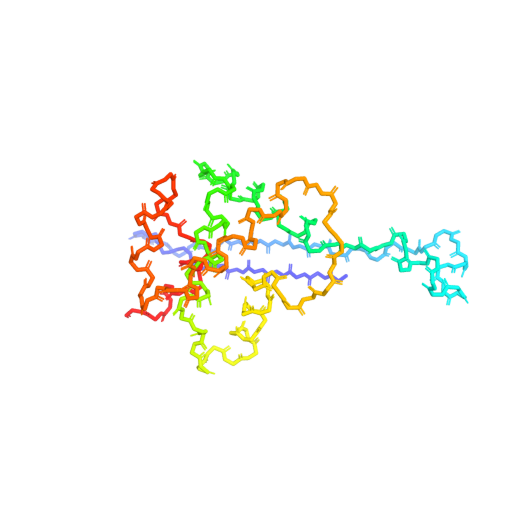
ATOM 861 O O . TYR A 1 110 ? -2.297 -9.429 -13.135 1.00 64.31 110 TYR A O 1
ATOM 869 N N . GLY A 1 111 ? -1.467 -11.081 -11.828 1.00 67.62 111 GLY A N 1
ATOM 870 C CA . GLY A 1 111 ? -2.000 -10.593 -10.553 1.00 67.62 111 GLY A CA 1
ATOM 871 C C . GLY A 1 111 ? -1.487 -9.209 -10.160 1.00 67.62 111 GLY A C 1
ATOM 872 O O . GLY A 1 111 ? -2.196 -8.461 -9.495 1.00 67.62 111 GLY A O 1
ATOM 873 N N . ASP A 1 112 ? -0.317 -8.811 -10.658 1.00 76.56 112 ASP A N 1
ATOM 874 C CA . ASP A 1 112 ? 0.285 -7.514 -10.353 1.00 76.56 112 ASP A CA 1
ATOM 875 C C . ASP A 1 112 ? -0.523 -6.337 -10.932 1.00 76.56 112 ASP A C 1
ATOM 877 O O . ASP A 1 112 ? -0.501 -5.210 -10.425 1.00 76.56 112 ASP A O 1
ATOM 881 N N . ARG A 1 113 ? -1.305 -6.602 -11.988 1.00 84.06 113 ARG A N 1
ATOM 882 C CA . ARG A 1 113 ? -2.210 -5.615 -12.591 1.00 84.06 113 ARG A CA 1
ATOM 883 C C . ARG A 1 113 ? -3.387 -5.264 -11.691 1.00 84.06 113 ARG A C 1
ATOM 885 O O . ARG A 1 113 ? -3.895 -4.147 -11.782 1.00 84.06 113 ARG A O 1
ATOM 892 N N . GLU A 1 114 ? -3.802 -6.185 -10.827 1.00 89.62 114 GLU A N 1
ATOM 893 C CA . GLU A 1 114 ? -4.943 -5.983 -9.931 1.00 89.62 114 GLU A CA 1
ATOM 894 C C . GLU A 1 114 ? -4.637 -4.909 -8.879 1.00 89.62 114 GLU A C 1
ATOM 896 O O . GLU A 1 114 ? -5.498 -4.088 -8.573 1.00 89.62 114 GLU A O 1
ATOM 901 N N . TYR A 1 115 ? -3.385 -4.806 -8.422 1.00 91.62 115 TYR A N 1
ATOM 902 C CA . TYR A 1 115 ? -2.969 -3.741 -7.504 1.00 91.62 115 TYR A CA 1
ATOM 903 C C . TYR A 1 115 ? -3.082 -2.347 -8.127 1.00 91.62 115 TYR A C 1
ATOM 905 O O . TYR A 1 115 ? -3.558 -1.417 -7.480 1.00 91.62 115 TYR A O 1
ATOM 913 N N . ARG A 1 116 ? -2.698 -2.193 -9.402 1.00 90.25 116 ARG A N 1
ATOM 914 C CA . ARG A 1 116 ? -2.879 -0.919 -10.123 1.00 90.25 116 ARG A CA 1
ATOM 915 C C . ARG A 1 116 ? -4.354 -0.594 -10.350 1.00 90.25 116 ARG A C 1
ATOM 917 O O . ARG A 1 116 ? -4.732 0.572 -10.332 1.00 90.25 116 ARG A O 1
ATOM 924 N N . ALA A 1 117 ? -5.184 -1.611 -10.576 1.00 91.94 117 ALA A N 1
ATOM 925 C CA . ALA A 1 117 ? -6.624 -1.411 -10.675 1.00 91.94 117 ALA A CA 1
ATOM 926 C C . ALA A 1 117 ? -7.197 -0.906 -9.341 1.00 91.94 117 ALA A C 1
ATOM 928 O O . ALA A 1 117 ? -7.982 0.039 -9.342 1.00 91.94 117 ALA A O 1
ATOM 929 N N . ALA A 1 118 ? -6.751 -1.468 -8.213 1.00 93.94 118 ALA A N 1
ATOM 930 C CA . ALA A 1 118 ? -7.141 -1.005 -6.884 1.00 93.94 118 ALA A CA 1
ATOM 931 C C . ALA A 1 118 ? -6.742 0.457 -6.627 1.00 93.94 118 ALA A C 1
ATOM 933 O O . ALA A 1 118 ? -7.552 1.222 -6.107 1.00 93.94 118 ALA A O 1
ATOM 934 N N . GLU A 1 119 ? -5.536 0.854 -7.044 1.00 93.69 119 GLU A N 1
ATOM 935 C CA . GLU A 1 119 ? -5.066 2.244 -6.978 1.00 93.69 119 GLU A CA 1
ATOM 936 C C . GLU A 1 119 ? -5.992 3.182 -7.766 1.00 93.69 119 GLU A C 1
ATOM 938 O O . GLU A 1 119 ? -6.524 4.136 -7.204 1.00 93.69 119 GLU A O 1
ATOM 943 N N . HIS A 1 120 ? -6.263 2.872 -9.037 1.00 92.62 120 HIS A N 1
ATOM 944 C CA . HIS A 1 120 ? -7.139 3.694 -9.877 1.00 92.62 120 HIS A CA 1
ATOM 945 C C . HIS A 1 120 ? -8.578 3.783 -9.363 1.00 92.62 120 HIS A C 1
ATOM 947 O O . HIS A 1 120 ? -9.220 4.819 -9.529 1.00 92.62 120 HIS A O 1
ATOM 953 N N . LEU A 1 121 ? -9.101 2.711 -8.763 1.00 93.56 121 LEU A N 1
ATOM 954 C CA . LEU A 1 121 ? -10.416 2.743 -8.124 1.00 93.56 121 LEU A CA 1
ATOM 955 C C . LEU A 1 121 ? -10.413 3.682 -6.915 1.00 93.56 121 LEU A C 1
ATOM 957 O O . LEU A 1 121 ? -11.351 4.457 -6.764 1.00 93.56 121 LEU A O 1
ATOM 961 N N . GLY A 1 122 ? -9.353 3.665 -6.104 1.00 92.50 122 GLY A N 1
ATOM 962 C CA . GLY A 1 122 ? -9.190 4.605 -4.998 1.00 92.50 122 GLY A CA 1
ATOM 963 C C . GLY A 1 122 ? -9.117 6.059 -5.467 1.00 92.50 122 GLY A C 1
ATOM 964 O O . GLY A 1 122 ? -9.819 6.901 -4.922 1.00 92.50 122 GLY A O 1
ATOM 965 N N . GLU A 1 123 ? -8.363 6.349 -6.534 1.00 91.38 123 GLU A N 1
ATOM 966 C CA . GLU A 1 123 ? -8.246 7.703 -7.111 1.00 91.38 123 GLU A CA 1
ATOM 967 C C . GLU A 1 123 ? -9.581 8.272 -7.630 1.00 91.38 123 GLU A C 1
ATOM 969 O O . GLU A 1 123 ? -9.772 9.488 -7.665 1.00 91.38 123 GLU A O 1
ATOM 974 N N . GLN A 1 124 ? -10.503 7.409 -8.066 1.00 89.94 124 GLN A N 1
ATOM 975 C CA . GLN A 1 124 ? -11.816 7.815 -8.585 1.00 89.94 124 GLN A CA 1
ATOM 976 C C . GLN A 1 124 ? -12.838 8.104 -7.483 1.00 89.94 124 GLN A C 1
ATOM 978 O O . GLN A 1 124 ? -13.891 8.688 -7.750 1.00 89.94 124 GLN A O 1
ATOM 983 N N . VAL A 1 125 ? -12.552 7.678 -6.258 1.00 86.75 125 VAL A N 1
ATOM 984 C CA . VAL A 1 125 ? -13.482 7.729 -5.140 1.00 86.75 125 VAL A CA 1
ATOM 985 C C . VAL A 1 125 ? -13.036 8.811 -4.157 1.00 86.75 125 VAL A C 1
ATOM 987 O O . VAL A 1 125 ? -11.870 8.923 -3.806 1.00 86.75 125 VAL A O 1
ATOM 990 N N . SER A 1 126 ? -13.987 9.607 -3.669 1.00 71.62 126 SER A N 1
ATOM 991 C CA . SER A 1 126 ? -13.731 10.713 -2.739 1.00 71.62 126 SER A CA 1
ATOM 992 C C . SER A 1 126 ? -13.645 10.317 -1.255 1.00 71.62 126 SER A C 1
ATOM 994 O O . SER A 1 126 ? -13.269 11.153 -0.436 1.00 71.62 126 SER A O 1
ATOM 996 N N . SER A 1 127 ? -14.005 9.083 -0.881 1.00 75.56 127 SER A N 1
ATOM 997 C CA . SER A 1 127 ? -13.887 8.561 0.487 1.00 75.56 127 SER A CA 1
ATOM 998 C C . SER A 1 127 ? -13.500 7.076 0.540 1.00 75.56 127 SER A C 1
ATOM 1000 O O . SER A 1 127 ? -13.979 6.256 -0.248 1.00 75.56 127 SER A O 1
ATOM 1002 N N . GLY A 1 128 ? -12.695 6.705 1.542 1.00 72.00 128 GLY A N 1
ATOM 1003 C CA . GLY A 1 128 ? -12.283 5.316 1.785 1.00 72.00 128 GLY A CA 1
ATOM 1004 C C . GLY A 1 128 ? -13.440 4.345 2.075 1.00 72.00 128 GLY A C 1
ATOM 1005 O O . GLY A 1 128 ? -13.281 3.137 1.920 1.00 72.00 128 GLY A O 1
ATOM 1006 N N . GLU A 1 129 ? -14.638 4.840 2.410 1.00 78.69 129 GLU A N 1
ATOM 1007 C CA . GLU A 1 129 ? -15.829 3.999 2.610 1.00 78.69 129 GLU A CA 1
ATOM 1008 C C . GLU A 1 129 ? -16.205 3.209 1.352 1.00 78.69 129 GLU A C 1
ATOM 1010 O O . GLU A 1 129 ? -16.645 2.062 1.459 1.00 78.69 129 GLU A O 1
ATOM 1015 N N . SER A 1 130 ? -15.977 3.756 0.151 1.00 86.56 130 SER A N 1
ATOM 1016 C CA . SER A 1 130 ? -16.289 2.994 -1.067 1.00 86.56 130 SER A CA 1
ATOM 1017 C C . SER A 1 130 ? -15.280 1.870 -1.315 1.00 86.56 130 SER A C 1
ATOM 1019 O O . SER A 1 130 ? -15.650 0.850 -1.891 1.00 86.56 130 SER A O 1
ATOM 1021 N N . CYS A 1 131 ? -14.047 1.974 -0.804 1.00 91.38 131 CYS A N 1
ATOM 1022 C CA . CYS A 1 131 ? -13.088 0.866 -0.830 1.00 91.38 131 CYS A CA 1
ATOM 1023 C C . CYS A 1 131 ? -13.542 -0.300 0.062 1.00 91.38 131 CYS A C 1
ATOM 1025 O O . CYS A 1 131 ? -13.303 -1.459 -0.273 1.00 91.38 131 CYS A O 1
ATOM 1027 N N . HIS A 1 132 ? -14.268 -0.029 1.152 1.00 90.19 132 HIS A N 1
ATOM 1028 C CA . HIS A 1 132 ? -14.861 -1.083 1.979 1.00 90.19 132 HIS A CA 1
ATOM 1029 C C . HIS A 1 132 ? -15.926 -1.883 1.214 1.00 90.19 132 HIS A C 1
ATOM 1031 O O . HIS A 1 132 ? -15.996 -3.101 1.348 1.00 90.19 132 HIS A O 1
ATOM 1037 N N . ALA A 1 133 ? -16.728 -1.207 0.386 1.00 89.88 133 ALA A N 1
ATOM 1038 C CA . ALA A 1 133 ? -17.728 -1.855 -0.462 1.00 89.88 133 ALA A CA 1
ATOM 1039 C C . ALA A 1 133 ? -17.105 -2.632 -1.636 1.00 89.88 133 ALA A C 1
ATOM 1041 O O . ALA A 1 133 ? -17.660 -3.645 -2.055 1.00 89.88 133 ALA A O 1
ATOM 1042 N N . LEU A 1 134 ? -15.962 -2.172 -2.157 1.00 91.38 134 LEU A N 1
ATOM 1043 C CA . LEU A 1 134 ? -15.231 -2.838 -3.242 1.00 91.38 134 LEU A CA 1
ATOM 1044 C C . LEU A 1 134 ? -14.510 -4.114 -2.784 1.00 91.38 134 LEU A C 1
ATOM 1046 O O . LEU A 1 134 ? -14.371 -5.042 -3.575 1.00 91.38 134 LEU A O 1
ATOM 1050 N N . TYR A 1 135 ? -14.077 -4.170 -1.521 1.00 93.19 135 TYR A N 1
ATOM 1051 C CA . TYR A 1 135 ? -13.329 -5.299 -0.957 1.00 93.19 135 TYR A CA 1
ATOM 1052 C C . TYR A 1 135 ? -13.979 -5.827 0.337 1.00 93.19 135 TYR A C 1
ATOM 1054 O O . TYR A 1 135 ? -13.380 -5.727 1.414 1.00 93.19 135 TYR A O 1
ATOM 1062 N N . PRO A 1 136 ? -15.196 -6.403 0.259 1.00 91.12 136 PRO A N 1
ATOM 1063 C CA . PRO A 1 136 ? -15.936 -6.883 1.431 1.00 91.12 136 PRO A CA 1
ATOM 1064 C C . PRO A 1 136 ? -15.287 -8.109 2.092 1.00 91.12 136 PRO A C 1
ATOM 1066 O O . PRO A 1 136 ? -15.495 -8.351 3.280 1.00 91.12 136 PRO A O 1
ATOM 1069 N N . GLU A 1 137 ? -14.464 -8.847 1.342 1.00 90.06 137 GLU A N 1
ATOM 1070 C CA . GLU A 1 137 ? -13.709 -10.024 1.801 1.00 90.06 137 GLU A CA 1
ATOM 1071 C C . GLU A 1 137 ? -12.724 -9.676 2.933 1.00 90.06 137 GLU A C 1
ATOM 1073 O O . GLU A 1 137 ? -12.315 -10.534 3.719 1.00 90.06 137 GLU A O 1
ATOM 1078 N N . CYS A 1 138 ? -12.336 -8.398 3.022 1.00 90.56 138 CYS A N 1
ATOM 1079 C CA . CYS A 1 138 ? -11.397 -7.904 4.008 1.00 90.56 138 CYS A CA 1
ATOM 1080 C C . CYS A 1 138 ? -12.055 -6.909 4.980 1.00 90.56 138 CYS A C 1
ATOM 1082 O O . CYS A 1 138 ? -12.279 -5.748 4.626 1.00 90.56 138 CYS A O 1
ATOM 1084 N N . PRO A 1 139 ? -12.294 -7.284 6.249 1.00 85.62 139 PRO A N 1
ATOM 1085 C CA . PRO A 1 139 ? -12.947 -6.398 7.211 1.00 85.62 139 PRO A CA 1
ATOM 1086 C C . PRO A 1 139 ? -12.045 -5.244 7.681 1.00 85.62 139 PRO A C 1
ATOM 1088 O O . PRO A 1 139 ? -12.548 -4.148 7.925 1.00 85.62 139 PRO A O 1
ATOM 1091 N N . ARG A 1 140 ? -10.726 -5.463 7.773 1.00 85.12 140 ARG A N 1
ATOM 1092 C CA . ARG A 1 140 ? -9.724 -4.512 8.294 1.00 85.12 140 ARG A CA 1
ATOM 1093 C C . ARG A 1 140 ? -8.583 -4.343 7.302 1.00 85.12 140 ARG A C 1
ATOM 1095 O O . ARG A 1 140 ? -7.997 -5.345 6.901 1.00 85.12 140 ARG A O 1
ATOM 1102 N N . SER A 1 141 ? -8.249 -3.113 6.930 1.00 86.81 141 SER A N 1
ATOM 1103 C CA . SER A 1 141 ? -7.112 -2.878 6.037 1.00 86.81 141 SER A CA 1
ATOM 1104 C C . SER A 1 141 ? -5.784 -2.936 6.801 1.00 86.81 141 SER A C 1
ATOM 1106 O O . SER A 1 141 ? -5.740 -2.889 8.031 1.00 86.81 141 SER A O 1
ATOM 1108 N N . LEU A 1 142 ? -4.667 -3.032 6.078 1.00 87.81 142 LEU A N 1
ATOM 1109 C CA . LEU A 1 142 ? -3.326 -2.921 6.663 1.00 87.81 142 LEU A CA 1
ATOM 1110 C C . LEU A 1 142 ? -3.077 -1.538 7.273 1.00 87.81 142 LEU A C 1
ATOM 1112 O O . LEU A 1 142 ? -2.249 -1.404 8.174 1.00 87.81 142 LEU A O 1
ATOM 1116 N N . LEU A 1 143 ? -3.780 -0.515 6.784 1.00 85.38 143 LEU A N 1
ATOM 1117 C CA . LEU A 1 143 ? -3.646 0.855 7.267 1.00 85.38 143 LEU A CA 1
ATOM 1118 C C . LEU A 1 143 ? -4.228 1.016 8.673 1.00 85.38 143 LEU A C 1
ATOM 1120 O O . LEU A 1 143 ? -3.705 1.818 9.446 1.00 85.38 143 LEU A O 1
ATOM 1124 N N . ASP A 1 144 ? -5.219 0.196 9.041 1.00 80.25 144 ASP A N 1
ATOM 1125 C CA . ASP A 1 144 ? -5.823 0.184 10.379 1.00 80.25 144 ASP A CA 1
ATOM 1126 C C . ASP A 1 144 ? -4.806 -0.111 11.492 1.00 80.25 144 ASP A C 1
ATOM 1128 O O . ASP A 1 144 ? -4.985 0.312 12.630 1.00 80.25 144 ASP A O 1
ATOM 1132 N N . VAL A 1 145 ? -3.705 -0.802 11.179 1.00 74.31 145 VAL A N 1
ATOM 1133 C CA . VAL A 1 145 ? -2.616 -1.062 12.138 1.00 74.31 145 VAL A CA 1
ATOM 1134 C C . VAL A 1 145 ? -1.886 0.229 12.525 1.00 74.31 145 VAL A C 1
ATOM 1136 O O . VAL A 1 145 ? -1.374 0.348 13.639 1.00 74.31 145 VAL A O 1
ATOM 1139 N N . PHE A 1 146 ? -1.828 1.196 11.610 1.00 66.94 146 PHE A N 1
ATOM 1140 C CA . PHE A 1 146 ? -1.093 2.448 11.784 1.00 66.94 146 PHE A CA 1
ATOM 1141 C C . PHE A 1 146 ? -2.010 3.625 12.141 1.00 66.94 146 PHE A C 1
ATOM 1143 O O . PHE A 1 146 ? -1.552 4.583 12.763 1.00 66.94 146 PHE A O 1
ATOM 1150 N N . SER A 1 147 ? -3.296 3.558 11.780 1.00 62.34 147 SER A N 1
ATOM 1151 C CA . SER A 1 147 ? -4.267 4.635 11.998 1.00 62.34 147 SER A CA 1
ATOM 1152 C C . SER A 1 147 ? -4.908 4.631 13.394 1.00 62.34 147 SER A C 1
ATOM 1154 O O . SER A 1 147 ? -5.379 5.677 13.833 1.00 62.34 147 SER A O 1
ATOM 1156 N N . THR A 1 148 ? -4.853 3.530 14.161 1.00 49.81 148 THR A N 1
ATOM 1157 C CA . THR A 1 148 ? -5.478 3.435 15.503 1.00 49.81 148 THR A CA 1
ATOM 1158 C C . THR A 1 148 ? -4.891 4.360 16.576 1.00 49.81 148 THR A C 1
ATOM 1160 O O . THR A 1 148 ? -5.394 4.382 17.696 1.00 49.81 148 THR A O 1
ATOM 1163 N N . VAL A 1 149 ? -3.846 5.136 16.274 1.00 40.00 149 VAL A N 1
ATOM 1164 C CA . VAL A 1 149 ? -3.318 6.171 17.186 1.00 40.00 149 VAL A CA 1
ATOM 1165 C C . VAL A 1 149 ? -4.008 7.531 16.975 1.00 40.00 149 VAL A C 1
ATOM 1167 O O . VAL A 1 149 ? -3.789 8.457 17.751 1.00 40.00 149 VAL A O 1
ATOM 1170 N N . ILE A 1 150 ? -4.873 7.667 15.965 1.00 36.66 150 ILE A N 1
ATOM 1171 C CA . ILE A 1 150 ? -5.647 8.888 15.716 1.00 36.66 150 ILE A CA 1
ATOM 1172 C C . ILE A 1 150 ? -7.117 8.505 15.509 1.00 36.66 150 ILE A C 1
ATOM 1174 O O . ILE A 1 150 ? -7.609 8.427 14.387 1.00 36.66 150 ILE A O 1
ATOM 1178 N N . SER A 1 151 ? -7.810 8.269 16.622 1.00 32.16 151 SER A N 1
ATOM 1179 C CA . SER A 1 151 ? -9.263 8.427 16.737 1.00 32.16 151 SER A CA 1
ATOM 1180 C C . SER A 1 151 ? -9.585 9.263 17.963 1.00 32.16 151 SER A C 1
ATOM 1182 O O . SER A 1 151 ? -8.796 9.223 18.934 1.00 32.16 151 SER A O 1
#

Organism: Dufourea novaeangliae (NCBI:txid178035)

Radius of gyration: 18.76 Å; chains: 1; bounding box: 51×31×54 Å

Sequence (151 aa):
LIFGLGTPLQLDRESVIVGYFAKITYTMPSNASDFTEPGVFYSRTENSRWSIYRILEKAVGLYGFEGKACLMKSICEAASAPFDDKLGLLGQLLQVLFKPSSTVEEYEEYGDREYRAAEHLGEQVSSGESCHALYPECPRSLLDVFSTVIS